Protein AF-A0A529LV99-F1 (afdb_monomer_lite)

pLDDT: mean 89.84, std 10.21, range [54.5, 98.38]

Foldseek 3Di:
DDPDDKDKDKDFDDPVCLVVQLVVCPDPVNVVPDDRSVVVSVVSVVQSPDPFKGWIFIDINNHTDDIDIDGDQCVDPPRPCVVPDDDD

Structure (mmCIF, N/CA/C/O backbone):
data_AF-A0A529LV99-F1
#
_entry.id   AF-A0A529LV99-F1
#
loop_
_atom_site.group_PDB
_atom_site.id
_atom_site.type_symbol
_atom_site.label_atom_id
_atom_site.label_alt_id
_atom_site.label_comp_id
_atom_site.label_asym_id
_atom_site.label_entity_id
_atom_site.label_seq_id
_atom_site.pdbx_PDB_ins_code
_atom_site.Cartn_x
_atom_site.Cartn_y
_atom_site.Cartn_z
_atom_site.occupancy
_atom_site.B_iso_or_equiv
_atom_site.auth_seq_id
_atom_site.auth_comp_id
_atom_site.auth_asym_id
_atom_site.auth_atom_id
_atom_site.pdbx_PDB_model_num
ATOM 1 N N . MET A 1 1 ? -24.464 -9.547 26.155 1.00 54.50 1 MET A N 1
ATOM 2 C CA . MET A 1 1 ? -23.643 -8.641 25.328 1.00 54.50 1 MET A CA 1
ATOM 3 C C . MET A 1 1 ? -23.474 -9.314 23.982 1.00 54.50 1 MET A C 1
ATOM 5 O O . MET A 1 1 ? -23.148 -10.492 23.981 1.00 54.50 1 MET A O 1
ATOM 9 N N . VAL A 1 2 ? -23.795 -8.639 22.879 1.00 59.91 2 VAL A N 1
ATOM 10 C CA . VAL A 1 2 ? -23.545 -9.181 21.536 1.00 59.91 2 VAL A CA 1
ATOM 11 C C . VAL A 1 2 ? -22.102 -8.831 21.194 1.00 59.91 2 VAL A C 1
ATOM 13 O O . VAL A 1 2 ? -21.745 -7.655 21.208 1.00 59.91 2 VAL A O 1
ATOM 16 N N . THR A 1 3 ? -21.258 -9.830 20.967 1.00 68.50 3 THR A N 1
ATOM 17 C CA . THR A 1 3 ? -19.920 -9.626 20.409 1.00 68.50 3 THR A CA 1
ATOM 18 C C . THR A 1 3 ? -20.104 -9.162 18.967 1.00 68.50 3 THR A C 1
ATOM 20 O O . THR A 1 3 ? -20.626 -9.909 18.144 1.00 68.50 3 THR A O 1
ATOM 23 N N . GLN A 1 4 ? -19.748 -7.914 18.669 1.00 74.06 4 GLN A N 1
ATOM 24 C CA . GLN A 1 4 ? -19.679 -7.438 17.288 1.00 74.06 4 GLN A CA 1
ATOM 25 C C . GLN A 1 4 ? -18.521 -8.177 16.607 1.00 74.06 4 GLN A C 1
ATOM 27 O O . GLN A 1 4 ? -17.383 -8.097 17.070 1.00 74.06 4 GLN A O 1
ATOM 32 N N . GLN A 1 5 ? -18.820 -8.940 15.557 1.00 81.88 5 GLN A N 1
ATOM 33 C CA . GLN A 1 5 ? -17.811 -9.609 14.742 1.00 81.88 5 GLN A CA 1
ATOM 34 C C . GLN A 1 5 ? -17.341 -8.610 13.680 1.00 81.88 5 GLN A C 1
ATOM 36 O O . GLN A 1 5 ? -18.125 -8.244 12.809 1.00 81.88 5 GLN A O 1
ATOM 41 N N . HIS A 1 6 ? -16.096 -8.155 13.782 1.00 89.19 6 HIS A N 1
ATOM 42 C CA . HIS A 1 6 ? -15.463 -7.333 12.753 1.00 89.19 6 HIS A CA 1
ATOM 43 C C . HIS A 1 6 ? -14.793 -8.231 11.706 1.00 89.19 6 HIS A C 1
ATOM 45 O O . HIS A 1 6 ? -14.217 -9.259 12.079 1.00 89.19 6 HIS A O 1
ATOM 51 N N . SER A 1 7 ? -14.858 -7.862 10.424 1.00 95.06 7 SER A N 1
ATOM 52 C CA . SER A 1 7 ? -14.169 -8.581 9.341 1.00 95.06 7 SER A CA 1
ATOM 53 C C . SER A 1 7 ? -13.027 -7.758 8.759 1.00 95.06 7 SER A C 1
ATOM 55 O O . SER A 1 7 ? -13.166 -6.555 8.535 1.00 95.06 7 SER A O 1
ATOM 57 N N . TYR A 1 8 ? -11.902 -8.430 8.516 1.00 97.12 8 TYR A N 1
ATOM 58 C CA . TYR A 1 8 ? -10.814 -7.897 7.708 1.00 97.12 8 TYR A CA 1
ATOM 59 C C . TYR A 1 8 ? -10.891 -8.483 6.307 1.00 97.12 8 TYR A C 1
ATOM 61 O O . TYR A 1 8 ? -11.042 -9.696 6.162 1.00 97.12 8 TYR A O 1
ATOM 69 N N . ASP A 1 9 ? -10.718 -7.624 5.312 1.00 97.19 9 ASP A N 1
ATOM 70 C CA . ASP A 1 9 ? -10.647 -7.996 3.906 1.00 97.19 9 ASP A CA 1
ATOM 71 C C . ASP A 1 9 ? -9.386 -7.392 3.280 1.00 97.19 9 ASP A C 1
ATOM 73 O O . ASP A 1 9 ? -8.938 -6.308 3.659 1.00 97.19 9 ASP A O 1
ATOM 77 N N . PHE A 1 10 ? -8.802 -8.110 2.324 1.00 97.56 10 PHE A N 1
ATOM 78 C CA . PHE A 1 10 ? -7.613 -7.694 1.584 1.00 97.56 10 PHE A CA 1
ATOM 79 C C . PHE A 1 10 ? -7.954 -7.752 0.107 1.00 97.56 10 PHE A C 1
ATOM 81 O O . PHE A 1 10 ? -8.417 -8.783 -0.385 1.00 97.56 10 PHE A O 1
ATOM 88 N N . ARG A 1 11 ? -7.754 -6.645 -0.602 1.00 96.75 11 ARG A N 1
ATOM 89 C CA . ARG A 1 11 ? -8.026 -6.581 -2.039 1.00 96.75 11 ARG A CA 1
ATOM 90 C C . ARG A 1 11 ? -6.917 -5.847 -2.780 1.00 96.75 11 ARG A C 1
ATOM 92 O O . ARG A 1 11 ? -6.321 -4.944 -2.191 1.00 96.75 11 ARG A O 1
ATOM 99 N N . PRO A 1 12 ? -6.697 -6.153 -4.069 1.00 96.88 12 PRO A N 1
ATOM 100 C CA . PRO A 1 12 ? -5.779 -5.388 -4.898 1.00 96.88 12 PRO A CA 1
ATOM 101 C C . PRO A 1 12 ? -6.091 -3.889 -4.867 1.00 96.88 12 PRO A C 1
ATOM 103 O O . PRO A 1 12 ? -7.261 -3.473 -4.866 1.00 96.88 12 PRO A O 1
ATOM 106 N N . VAL A 1 13 ? -5.033 -3.079 -4.844 1.00 97.69 13 VAL A N 1
ATOM 107 C CA . VAL A 1 13 ? -5.130 -1.636 -5.075 1.00 97.69 13 VAL A CA 1
ATOM 108 C C . VAL A 1 13 ? -5.689 -1.385 -6.469 1.00 97.69 13 VAL A C 1
ATOM 110 O O . VAL A 1 13 ? -5.353 -2.060 -7.439 1.00 97.69 13 VAL A O 1
ATOM 113 N N . THR A 1 14 ? -6.542 -0.373 -6.575 1.00 96.69 14 THR A N 1
ATOM 114 C CA . THR A 1 14 ? -7.013 0.152 -7.853 1.00 96.69 14 THR A CA 1
ATOM 115 C C . THR A 1 14 ? -6.623 1.619 -7.992 1.00 96.69 14 THR A C 1
ATOM 117 O O . THR A 1 14 ? -6.364 2.308 -7.008 1.00 96.69 14 THR A O 1
ATOM 120 N N . GLU A 1 15 ? -6.694 2.152 -9.212 1.00 96.75 15 GLU A N 1
ATOM 121 C CA . GLU A 1 15 ? -6.494 3.586 -9.489 1.00 96.75 15 GLU A CA 1
ATOM 122 C C . GLU A 1 15 ? -7.331 4.507 -8.590 1.00 96.75 15 GLU A C 1
ATOM 124 O O . GLU A 1 15 ? -6.929 5.622 -8.261 1.00 96.75 15 GLU A O 1
ATOM 129 N N . LYS A 1 16 ? -8.514 4.039 -8.173 1.00 97.38 16 LYS A N 1
ATOM 130 C CA . LYS A 1 16 ? -9.437 4.802 -7.325 1.00 97.38 16 LYS A CA 1
ATOM 131 C C . LYS A 1 16 ? -8.934 4.954 -5.891 1.00 97.38 16 LYS A C 1
ATOM 133 O O . LYS A 1 16 ? -9.385 5.863 -5.198 1.00 97.38 16 LYS A O 1
ATOM 138 N N . ASP A 1 17 ? -8.027 4.085 -5.455 1.00 98.06 17 ASP A N 1
ATOM 139 C CA . ASP A 1 17 ? -7.459 4.095 -4.110 1.00 98.06 17 ASP A CA 1
ATOM 140 C C . ASP A 1 17 ? -6.236 5.017 -4.008 1.00 98.06 17 ASP A C 1
ATOM 142 O O . ASP A 1 17 ? -5.932 5.510 -2.924 1.00 98.06 17 ASP A O 1
ATOM 146 N N . LEU A 1 18 ? -5.562 5.326 -5.122 1.00 97.38 18 LEU A N 1
ATOM 147 C CA . LEU A 1 18 ? -4.339 6.139 -5.115 1.00 97.38 18 LEU A CA 1
ATOM 148 C C . LEU A 1 18 ? -4.522 7.523 -4.464 1.00 97.38 18 LEU A C 1
ATOM 150 O O . LEU A 1 18 ? -3.678 7.897 -3.651 1.00 97.38 18 LEU A O 1
ATOM 154 N N . PRO A 1 19 ? -5.620 8.278 -4.693 1.00 97.81 19 PRO A N 1
ATOM 155 C CA . PRO A 1 19 ? -5.841 9.531 -3.970 1.00 97.81 19 PRO A CA 1
ATOM 156 C C . PRO A 1 19 ? -5.971 9.349 -2.451 1.00 97.81 19 PRO A C 1
ATOM 158 O O . PRO A 1 19 ? -5.575 10.233 -1.690 1.00 97.81 19 PRO A O 1
ATOM 161 N N . LEU A 1 20 ? -6.525 8.218 -1.997 1.00 98.12 20 LEU A N 1
ATOM 162 C CA . LEU A 1 20 ? -6.640 7.895 -0.576 1.00 98.12 20 LEU A CA 1
ATOM 163 C C . LEU A 1 20 ? -5.270 7.556 0.020 1.00 98.12 20 LEU A C 1
ATOM 165 O O . LEU A 1 20 ? -4.917 8.102 1.063 1.00 98.12 20 LEU A O 1
ATOM 169 N N . ILE A 1 21 ? -4.479 6.7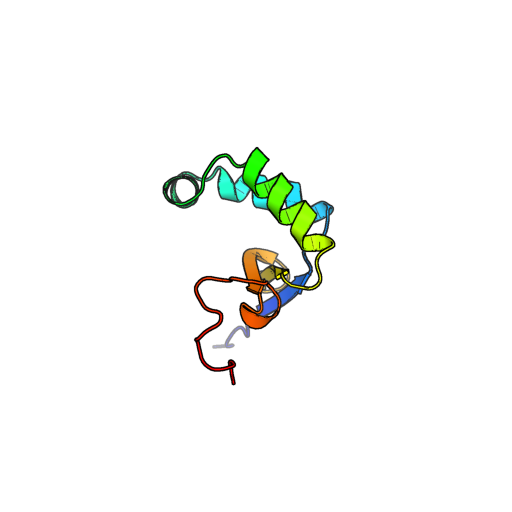29 -0.665 1.00 97.94 21 ILE A N 1
ATOM 170 C CA . ILE A 1 21 ? -3.119 6.384 -0.233 1.00 97.94 21 ILE A CA 1
ATOM 171 C C . ILE A 1 21 ? -2.248 7.645 -0.177 1.00 97.94 21 ILE A C 1
ATOM 173 O O . ILE A 1 21 ? -1.588 7.898 0.827 1.00 97.94 21 ILE A O 1
ATOM 177 N N . ALA A 1 22 ? -2.331 8.512 -1.190 1.00 97.62 22 ALA A N 1
ATOM 178 C CA . ALA A 1 22 ? -1.588 9.769 -1.227 1.00 97.62 22 ALA A CA 1
ATOM 179 C C . ALA A 1 22 ? -1.978 10.713 -0.080 1.00 97.62 22 ALA A C 1
ATOM 181 O O . ALA A 1 22 ? -1.185 11.554 0.345 1.00 97.62 22 ALA A O 1
ATOM 182 N N . ARG A 1 23 ? -3.219 10.626 0.412 1.00 97.81 23 ARG A N 1
ATOM 183 C CA . ARG A 1 23 ? -3.638 11.352 1.612 1.00 97.81 23 ARG A CA 1
ATOM 184 C C . ARG A 1 23 ? -2.984 10.762 2.859 1.00 97.81 23 ARG A C 1
ATOM 186 O O . ARG A 1 23 ? -2.481 11.537 3.662 1.00 97.81 23 ARG A O 1
ATOM 193 N N . TRP A 1 24 ? -2.971 9.438 3.014 1.00 98.12 24 TRP A N 1
ATOM 194 C CA . TRP A 1 24 ? -2.320 8.781 4.153 1.00 98.12 24 TRP A CA 1
ATOM 195 C C . TRP A 1 24 ? -0.821 9.060 4.213 1.00 98.12 24 TRP A C 1
ATOM 197 O O . TRP A 1 24 ? -0.327 9.406 5.277 1.00 98.12 24 TRP A O 1
ATOM 207 N N . LEU A 1 25 ? -0.120 9.012 3.077 1.00 97.88 25 LEU A N 1
ATOM 208 C CA . LEU A 1 25 ? 1.310 9.335 2.993 1.00 97.88 25 LEU A CA 1
ATOM 209 C C . LEU A 1 25 ? 1.635 10.768 3.444 1.00 97.88 25 LEU A C 1
ATOM 211 O O . LEU A 1 25 ? 2.742 11.042 3.887 1.00 97.88 25 LEU A O 1
ATOM 215 N N . ARG A 1 26 ? 0.664 11.688 3.373 1.00 97.38 26 ARG A N 1
ATOM 216 C CA . ARG A 1 26 ? 0.805 13.076 3.846 1.00 97.38 26 ARG A CA 1
ATOM 217 C C . ARG A 1 26 ? 0.449 13.260 5.323 1.00 97.38 26 ARG A C 1
ATOM 219 O O . ARG A 1 26 ? 0.626 14.359 5.847 1.00 97.38 26 ARG A O 1
ATOM 226 N N . GLU A 1 27 ? -0.076 12.239 6.000 1.00 97.75 27 GLU A N 1
ATOM 227 C CA . GLU A 1 27 ? -0.345 12.325 7.435 1.00 97.75 27 GLU A CA 1
ATOM 228 C C . GLU A 1 27 ? 0.988 12.377 8.204 1.00 97.75 27 GLU A C 1
ATOM 230 O O . GLU A 1 27 ? 1.868 11.556 7.939 1.00 97.75 27 GLU A O 1
ATOM 235 N N . PRO A 1 28 ? 1.165 13.283 9.187 1.00 97.00 28 PRO A N 1
ATOM 236 C CA . PRO A 1 28 ? 2.468 13.512 9.821 1.00 97.00 28 PRO A CA 1
ATOM 237 C C . PRO A 1 28 ? 3.129 12.264 10.420 1.00 97.00 28 PRO A C 1
ATOM 239 O O . PRO A 1 28 ? 4.346 12.145 10.398 1.00 97.00 28 PRO A O 1
ATOM 242 N N . HIS A 1 29 ? 2.329 11.333 10.943 1.00 96.56 29 HIS A N 1
ATOM 243 C CA . HIS A 1 29 ? 2.816 10.094 11.556 1.00 96.56 29 HIS A CA 1
ATOM 244 C C . HIS A 1 29 ? 3.220 9.018 10.533 1.00 96.56 29 HIS A C 1
ATOM 246 O O . HIS A 1 29 ? 3.852 8.037 10.910 1.00 96.56 29 HIS A O 1
ATOM 252 N N . ILE A 1 30 ? 2.844 9.183 9.261 1.00 97.06 30 ILE A N 1
ATOM 253 C CA . ILE A 1 30 ? 3.265 8.324 8.146 1.00 97.06 30 ILE A CA 1
ATOM 254 C C . ILE A 1 30 ? 4.441 8.971 7.413 1.00 97.06 30 ILE A C 1
ATOM 256 O O . ILE A 1 30 ? 5.440 8.302 7.166 1.00 97.06 30 ILE A O 1
ATOM 260 N N . ALA A 1 31 ? 4.362 10.279 7.153 1.00 95.94 31 ALA A N 1
ATOM 261 C CA . ALA A 1 31 ? 5.399 11.062 6.478 1.00 95.94 31 ALA A CA 1
ATOM 262 C C . ALA A 1 31 ? 6.747 11.101 7.228 1.00 95.94 31 ALA A C 1
ATOM 264 O O . ALA A 1 31 ? 7.758 11.484 6.657 1.00 95.94 31 ALA A O 1
ATOM 265 N N . GLU A 1 32 ? 6.781 10.722 8.510 1.00 96.81 32 GLU A N 1
ATOM 266 C CA . GLU A 1 32 ? 8.035 10.516 9.250 1.00 96.81 32 GLU A CA 1
ATOM 267 C C . GLU A 1 32 ? 8.857 9.333 8.704 1.00 96.81 32 GLU A C 1
ATOM 269 O O . GLU A 1 32 ? 10.079 9.320 8.841 1.00 96.81 32 GLU A O 1
ATOM 274 N N . TRP A 1 33 ? 8.195 8.352 8.082 1.00 95.75 33 TRP A N 1
ATOM 275 C CA . TRP A 1 33 ? 8.789 7.077 7.662 1.00 95.75 33 TRP A CA 1
ATOM 276 C C . TRP A 1 33 ? 8.848 6.884 6.147 1.00 95.75 33 TRP A C 1
ATOM 278 O O . TRP A 1 33 ? 9.520 5.964 5.689 1.00 95.75 33 TRP A O 1
ATOM 288 N N . TRP A 1 34 ? 8.125 7.707 5.391 1.00 94.12 34 TRP A N 1
ATOM 289 C CA . TRP A 1 34 ? 8.003 7.616 3.938 1.00 94.12 34 TRP A CA 1
ATOM 290 C C . TRP A 1 34 ? 8.563 8.874 3.275 1.00 94.12 34 TRP A C 1
ATOM 292 O O . TRP A 1 34 ? 8.546 9.956 3.864 1.00 94.12 34 TRP A O 1
ATOM 302 N N . ASP A 1 35 ? 9.045 8.715 2.045 1.00 90.19 35 ASP A N 1
ATOM 303 C CA . ASP A 1 35 ? 9.556 9.805 1.215 1.00 90.19 35 ASP A CA 1
ATOM 304 C C . ASP A 1 35 ? 8.406 10.641 0.601 1.00 90.19 35 ASP A C 1
ATOM 306 O O . ASP A 1 35 ? 7.273 10.672 1.091 1.00 90.19 35 ASP A O 1
ATOM 310 N N . ASP A 1 36 ? 8.706 11.380 -0.470 1.00 93.94 36 ASP A N 1
ATOM 311 C CA . ASP A 1 36 ? 7.745 12.204 -1.195 1.00 93.94 36 ASP A CA 1
ATOM 312 C C . ASP A 1 36 ? 6.507 11.396 -1.650 1.00 93.94 36 ASP A C 1
ATOM 314 O O . ASP A 1 36 ? 6.639 10.451 -2.431 1.00 93.94 36 ASP A O 1
ATOM 318 N N . PRO A 1 37 ? 5.284 11.787 -1.242 1.00 94.00 37 PRO A N 1
ATOM 319 C CA . PRO A 1 37 ? 4.070 11.045 -1.568 1.00 94.00 37 PRO A CA 1
ATOM 320 C C . PRO A 1 37 ? 3.801 10.868 -3.063 1.00 94.00 37 PRO A C 1
ATOM 322 O O . PRO A 1 37 ? 3.151 9.898 -3.443 1.00 94.00 37 PRO A O 1
ATOM 325 N N . ASP A 1 38 ? 4.236 11.800 -3.915 1.00 94.50 38 ASP A N 1
ATOM 326 C CA . ASP A 1 38 ? 3.982 11.704 -5.352 1.00 94.50 38 ASP A CA 1
ATOM 327 C C . ASP A 1 38 ? 4.939 10.691 -6.005 1.00 94.50 38 ASP A C 1
ATOM 329 O O . ASP A 1 38 ? 4.512 9.942 -6.889 1.00 94.50 38 ASP A O 1
ATOM 333 N N . LYS A 1 39 ? 6.188 10.597 -5.521 1.00 95.44 39 LYS A N 1
ATOM 334 C CA . LYS A 1 39 ? 7.126 9.519 -5.879 1.00 95.44 39 LYS A CA 1
ATOM 335 C C . LYS A 1 39 ? 6.573 8.149 -5.485 1.00 95.44 39 LYS A C 1
ATOM 337 O O . LYS A 1 39 ? 6.482 7.266 -6.332 1.00 95.44 39 LYS A O 1
ATOM 342 N N . GLU A 1 40 ? 6.137 7.999 -4.239 1.00 95.31 40 GLU A N 1
ATOM 343 C CA . GLU A 1 40 ? 5.605 6.729 -3.732 1.00 95.31 40 GLU A CA 1
ATOM 344 C C . GLU A 1 40 ? 4.362 6.281 -4.514 1.00 95.31 40 GLU A C 1
ATOM 346 O O . GLU A 1 40 ? 4.232 5.122 -4.890 1.00 95.31 40 GLU A O 1
ATOM 351 N N . ILE A 1 41 ? 3.458 7.201 -4.863 1.00 96.75 41 ILE A N 1
ATOM 352 C CA . ILE A 1 41 ? 2.282 6.871 -5.685 1.00 96.75 41 ILE A CA 1
ATOM 353 C C . ILE A 1 41 ? 2.661 6.423 -7.101 1.00 96.75 41 ILE A C 1
ATOM 355 O O . ILE A 1 41 ? 1.956 5.589 -7.677 1.00 96.75 41 ILE A O 1
ATOM 359 N N . ALA A 1 42 ? 3.743 6.957 -7.673 1.00 94.81 42 ALA A N 1
ATOM 360 C CA . ALA A 1 42 ? 4.252 6.488 -8.957 1.00 94.81 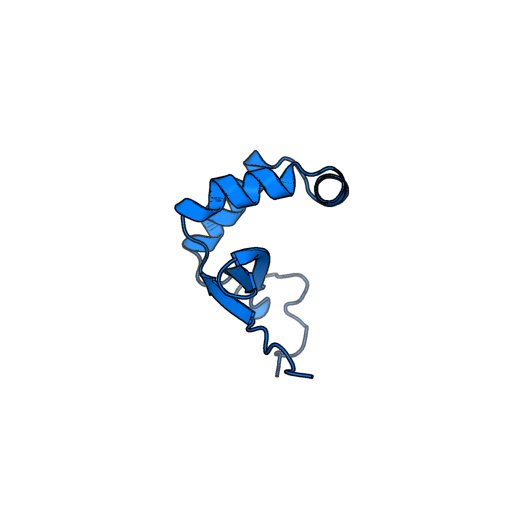42 ALA A CA 1
ATOM 361 C C . ALA A 1 42 ? 4.790 5.051 -8.852 1.00 94.81 42 ALA A C 1
ATOM 363 O O . ALA A 1 42 ? 4.422 4.219 -9.677 1.00 94.81 42 ALA A O 1
ATOM 364 N N . GLU A 1 43 ? 5.549 4.729 -7.802 1.00 93.12 43 GLU A N 1
ATOM 365 C CA . GLU A 1 43 ? 6.055 3.368 -7.560 1.00 93.12 43 GLU A CA 1
ATOM 366 C C . GLU A 1 43 ? 4.912 2.368 -7.316 1.00 93.12 43 GLU A C 1
ATOM 368 O O . GLU A 1 43 ? 4.873 1.291 -7.906 1.00 93.12 43 GLU A O 1
ATOM 373 N N . ILE A 1 44 ? 3.902 2.737 -6.519 1.00 94.06 44 ILE A N 1
ATOM 374 C CA . ILE A 1 44 ? 2.714 1.894 -6.298 1.00 94.06 44 ILE A CA 1
ATOM 375 C C . ILE A 1 44 ? 1.999 1.595 -7.619 1.00 94.06 44 ILE A C 1
ATOM 377 O O . ILE A 1 44 ? 1.546 0.472 -7.832 1.00 94.06 44 ILE A O 1
ATOM 381 N N . ARG A 1 45 ? 1.898 2.586 -8.510 1.00 93.94 45 ARG A N 1
ATOM 382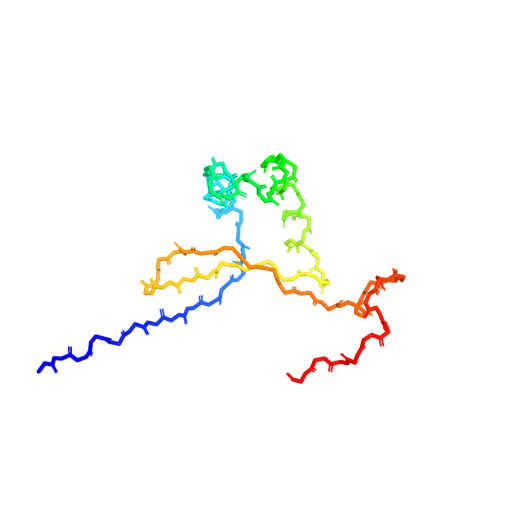 C CA . ARG A 1 45 ? 1.291 2.420 -9.835 1.00 93.94 45 ARG A CA 1
ATOM 383 C C . ARG A 1 45 ? 2.085 1.449 -10.707 1.00 93.94 45 ARG A C 1
ATOM 385 O O . ARG A 1 45 ? 1.465 0.655 -11.401 1.00 93.94 45 ARG A O 1
ATOM 392 N N . GLU A 1 46 ? 3.413 1.482 -10.657 1.00 91.62 46 GLU A N 1
ATOM 393 C CA . GLU A 1 46 ? 4.256 0.509 -11.364 1.00 91.62 46 GLU A CA 1
ATOM 394 C C . GLU A 1 46 ? 4.050 -0.911 -10.816 1.00 91.62 46 GLU A C 1
ATOM 396 O O . GLU A 1 46 ? 3.888 -1.85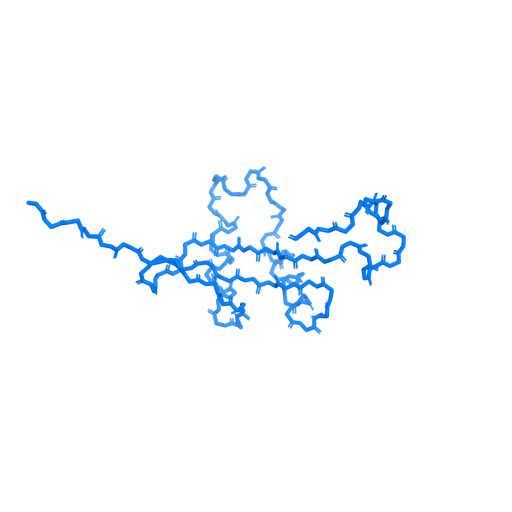8 -11.586 1.00 91.62 46 GLU A O 1
ATOM 401 N N . HIS A 1 47 ? 3.945 -1.059 -9.492 1.00 89.88 47 HIS A N 1
ATOM 402 C CA . HIS A 1 47 ? 3.674 -2.350 -8.856 1.00 89.88 47 HIS A CA 1
ATOM 403 C C . HIS A 1 47 ? 2.292 -2.923 -9.186 1.00 89.88 47 HIS A C 1
ATOM 405 O O . HIS A 1 47 ? 2.146 -4.139 -9.225 1.00 89.88 47 HIS A O 1
ATOM 411 N N . MET A 1 48 ? 1.283 -2.089 -9.460 1.00 90.50 48 MET A N 1
ATOM 412 C CA . MET A 1 48 ? -0.047 -2.576 -9.861 1.00 90.50 48 MET A CA 1
ATOM 413 C C . MET A 1 48 ? -0.022 -3.396 -11.161 1.00 90.50 48 MET A C 1
ATOM 415 O O . MET A 1 48 ? -0.891 -4.245 -11.348 1.00 90.50 48 MET A O 1
ATOM 419 N N . ASP A 1 49 ? 0.962 -3.154 -12.031 1.00 85.94 49 ASP A N 1
ATOM 420 C CA . ASP A 1 49 ? 1.168 -3.891 -13.282 1.00 85.94 49 ASP A CA 1
ATOM 421 C C . ASP A 1 49 ? 2.281 -4.960 -13.168 1.00 85.94 49 ASP A C 1
ATOM 423 O O . ASP A 1 49 ? 2.559 -5.675 -14.136 1.00 85.94 49 ASP A O 1
ATOM 427 N N . SER A 1 50 ? 2.926 -5.086 -12.000 1.00 81.56 50 SER A N 1
ATOM 428 C CA . SER A 1 50 ? 4.012 -6.041 -11.755 1.00 81.56 50 SER A CA 1
ATOM 429 C C . SER A 1 50 ? 3.492 -7.423 -11.351 1.00 81.56 50 SER A C 1
ATOM 431 O O . SER A 1 50 ? 2.418 -7.577 -10.775 1.00 81.56 50 SER A O 1
ATOM 433 N N . VAL A 1 51 ? 4.298 -8.453 -11.626 1.00 76.75 51 VAL A N 1
ATOM 434 C CA . VAL A 1 51 ? 4.091 -9.818 -11.113 1.00 76.75 51 VAL A CA 1
ATOM 435 C C . VAL A 1 51 ? 4.854 -10.090 -9.813 1.00 76.75 51 VAL A C 1
ATOM 437 O O . VAL A 1 51 ? 4.562 -11.085 -9.157 1.00 76.75 51 VAL A O 1
ATOM 440 N N . SER A 1 52 ? 5.836 -9.252 -9.455 1.00 80.25 52 SER A N 1
ATOM 441 C CA . SER A 1 52 ? 6.702 -9.460 -8.281 1.00 80.25 52 SER A CA 1
ATOM 442 C C . SER A 1 52 ? 6.142 -8.856 -6.994 1.00 80.25 52 SER A C 1
ATOM 444 O O . SER A 1 52 ? 6.455 -9.345 -5.909 1.00 80.25 52 SER A O 1
ATOM 446 N N . VAL A 1 53 ? 5.295 -7.829 -7.111 1.00 87.38 53 VAL A N 1
ATOM 447 C CA . VAL A 1 53 ? 4.732 -7.079 -5.984 1.00 87.38 53 VAL A CA 1
ATOM 448 C C . VAL A 1 53 ? 3.216 -7.026 -6.112 1.00 87.38 53 VAL A C 1
ATOM 450 O O . VAL A 1 53 ? 2.680 -6.612 -7.133 1.00 87.38 53 VAL A O 1
ATOM 453 N N . GLU A 1 54 ? 2.520 -7.398 -5.045 1.00 91.88 54 GLU A N 1
ATOM 454 C CA . GLU A 1 54 ? 1.077 -7.291 -4.895 1.00 91.88 54 GLU A CA 1
ATOM 455 C C . GLU A 1 54 ? 0.733 -6.119 -3.953 1.00 91.88 54 GLU A C 1
ATOM 457 O O . GLU A 1 54 ? 0.831 -6.242 -2.724 1.00 91.88 54 GLU A O 1
ATOM 462 N N . PRO A 1 55 ? 0.335 -4.954 -4.499 1.00 95.62 55 PRO A N 1
ATOM 463 C CA . PRO A 1 55 ? -0.171 -3.844 -3.704 1.00 95.62 55 PRO A CA 1
ATOM 464 C C . PRO A 1 55 ? -1.628 -4.095 -3.281 1.00 95.62 55 PRO A C 1
ATOM 466 O O . PRO A 1 55 ? -2.513 -4.316 -4.111 1.00 95.62 55 PRO A O 1
ATOM 469 N N . LEU A 1 56 ? -1.904 -3.982 -1.982 1.00 97.44 56 LEU A N 1
ATOM 470 C CA . LEU A 1 56 ? -3.187 -4.308 -1.358 1.00 97.44 56 LEU A CA 1
ATOM 471 C C . LEU A 1 56 ? -3.759 -3.136 -0.544 1.00 97.44 56 LEU A C 1
ATOM 473 O O . LEU A 1 56 ? -3.038 -2.402 0.135 1.00 97.44 56 LEU A O 1
ATOM 477 N N . ILE A 1 57 ? -5.087 -3.009 -0.557 1.00 98.38 57 ILE A N 1
ATOM 478 C CA . ILE A 1 57 ? -5.853 -2.280 0.459 1.00 98.38 57 ILE A CA 1
ATOM 479 C C . ILE A 1 57 ? -6.338 -3.275 1.507 1.00 98.38 57 ILE A C 1
ATOM 481 O O . ILE A 1 57 ? -6.963 -4.285 1.174 1.00 98.38 57 ILE A O 1
ATOM 485 N N . VAL A 1 58 ? -6.097 -2.942 2.773 1.00 98.31 58 VAL A N 1
ATOM 486 C CA . VAL A 1 58 ? -6.695 -3.627 3.920 1.00 98.31 58 VAL A CA 1
ATOM 487 C C . VAL A 1 58 ? -7.960 -2.882 4.325 1.00 98.31 58 VAL A C 1
ATOM 489 O O . VAL A 1 58 ? -7.924 -1.672 4.576 1.00 98.31 58 VAL A O 1
ATOM 492 N N . GLU A 1 59 ? -9.072 -3.600 4.418 1.00 98.38 59 GLU A N 1
ATOM 493 C CA . GLU A 1 59 ? -10.364 -3.072 4.839 1.00 98.38 59 GLU A CA 1
ATOM 494 C C . GLU A 1 59 ? -10.793 -3.674 6.181 1.00 98.38 59 GLU A C 1
ATOM 496 O O . GLU A 1 59 ? -10.538 -4.842 6.464 1.00 98.38 59 GLU A O 1
ATOM 501 N N . LEU A 1 60 ? -11.458 -2.865 7.008 1.00 97.81 60 LEU A N 1
ATOM 502 C CA . LEU A 1 60 ? -12.132 -3.285 8.234 1.00 97.81 60 LEU A CA 1
ATOM 503 C C . LEU A 1 60 ? -13.615 -2.941 8.119 1.00 97.81 60 LEU A C 1
ATOM 505 O O . LEU A 1 60 ? -13.984 -1.762 8.062 1.00 97.81 60 LEU A O 1
ATOM 509 N N . ASP A 1 61 ? -14.457 -3.970 8.073 1.00 96.00 61 ASP A N 1
ATOM 510 C CA . ASP A 1 61 ? -15.895 -3.858 7.798 1.00 96.00 61 ASP A CA 1
ATOM 511 C C . ASP A 1 61 ? -16.182 -3.047 6.516 1.00 96.00 61 ASP A C 1
ATOM 513 O O . ASP A 1 61 ? -17.014 -2.134 6.504 1.00 96.00 61 ASP A O 1
ATOM 517 N N . GLY A 1 62 ? -15.423 -3.319 5.448 1.00 95.44 62 GLY A N 1
ATOM 518 C CA . GLY A 1 62 ? -15.535 -2.635 4.153 1.00 95.44 62 GLY A CA 1
ATOM 519 C C . GLY A 1 62 ? -15.021 -1.190 4.128 1.00 95.44 62 GLY A C 1
ATOM 520 O O . GLY A 1 62 ? -15.265 -0.464 3.163 1.00 95.44 62 GLY A O 1
ATOM 521 N N . ARG A 1 63 ? -14.335 -0.728 5.183 1.00 97.06 63 ARG A N 1
ATOM 522 C CA . ARG A 1 63 ? -13.668 0.583 5.201 1.00 97.06 63 ARG A CA 1
ATOM 523 C C . ARG A 1 63 ? -12.165 0.407 5.010 1.00 97.06 63 ARG A C 1
ATOM 525 O O . ARG A 1 63 ? -11.563 -0.271 5.839 1.00 97.06 63 ARG A O 1
ATOM 532 N N . PRO A 1 64 ? -11.542 1.049 4.010 1.00 98.12 64 PRO A N 1
ATOM 533 C CA . PRO A 1 64 ? -10.090 1.054 3.865 1.00 98.12 64 PRO A CA 1
ATOM 534 C C . PRO A 1 64 ? -9.407 1.643 5.101 1.00 98.12 64 PRO A C 1
ATOM 536 O O . PRO A 1 64 ? -9.764 2.736 5.549 1.00 98.12 64 PRO A O 1
ATOM 539 N N . ILE A 1 65 ? -8.425 0.923 5.640 1.00 97.69 65 ILE A N 1
ATOM 540 C CA . ILE A 1 65 ? -7.679 1.325 6.840 1.00 97.69 65 ILE A CA 1
ATOM 541 C C . ILE A 1 65 ? -6.162 1.295 6.662 1.00 97.69 65 ILE A C 1
ATOM 543 O O . ILE A 1 65 ? -5.469 1.931 7.452 1.00 97.69 65 ILE A O 1
ATOM 547 N N . ALA A 1 66 ? -5.643 0.567 5.671 1.00 97.56 66 ALA A N 1
ATOM 548 C CA . ALA A 1 66 ? -4.210 0.494 5.426 1.00 97.56 66 ALA A CA 1
ATOM 549 C C . ALA A 1 66 ? -3.886 0.173 3.965 1.00 97.56 66 ALA A C 1
ATOM 551 O O . ALA A 1 66 ? -4.694 -0.411 3.238 1.00 97.56 66 ALA A O 1
AT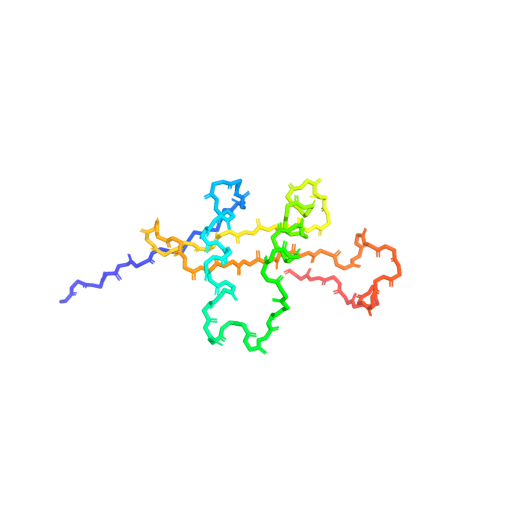OM 552 N N . TYR A 1 67 ? -2.664 0.536 3.590 1.00 97.75 67 TYR A N 1
ATOM 553 C CA . TYR A 1 67 ? -1.968 0.061 2.406 1.00 97.75 67 TYR A CA 1
ATOM 554 C C . TYR A 1 67 ? -0.946 -1.007 2.825 1.00 97.75 67 TYR A C 1
ATOM 556 O O . TYR A 1 67 ? -0.294 -0.854 3.859 1.00 97.75 67 TYR A O 1
ATOM 564 N N . LEU A 1 68 ? -0.827 -2.085 2.051 1.00 96.31 68 LEU A N 1
ATOM 565 C CA . LEU A 1 68 ? 0.103 -3.191 2.282 1.00 96.31 68 LEU A CA 1
ATOM 566 C C . LEU A 1 68 ? 0.742 -3.598 0.951 1.00 96.31 68 LEU A C 1
ATOM 568 O O . LEU A 1 68 ? 0.063 -3.626 -0.069 1.00 96.31 68 LEU A O 1
ATOM 572 N N . GLN A 1 69 ? 2.022 -3.955 0.970 1.00 93.12 69 GLN A N 1
ATOM 573 C CA . GLN A 1 69 ? 2.682 -4.635 -0.144 1.00 93.12 69 GLN A CA 1
ATOM 574 C C . GLN A 1 69 ? 3.065 -6.044 0.294 1.00 93.12 69 GLN A C 1
ATOM 576 O O . GLN A 1 69 ? 3.624 -6.229 1.376 1.00 93.12 69 GLN A O 1
ATOM 581 N N . SER A 1 70 ? 2.770 -7.027 -0.550 1.00 89.69 70 SER A N 1
ATOM 582 C CA . SER A 1 70 ? 3.367 -8.358 -0.475 1.00 89.69 70 SER A CA 1
ATOM 583 C C . SER A 1 70 ? 4.247 -8.541 -1.700 1.00 89.69 70 SER A C 1
ATOM 585 O O . SER A 1 70 ? 3.832 -8.194 -2.796 1.00 89.69 70 SER A O 1
ATOM 587 N N . TYR A 1 71 ? 5.465 -9.035 -1.534 1.00 85.69 71 TYR A N 1
ATOM 588 C CA . TYR A 1 71 ? 6.353 -9.309 -2.657 1.00 85.69 71 TYR A CA 1
ATOM 589 C C . TYR A 1 71 ? 7.160 -10.569 -2.381 1.00 85.69 71 TYR A C 1
ATOM 591 O O . TYR A 1 71 ? 7.404 -10.914 -1.220 1.00 85.69 71 TYR A O 1
ATOM 599 N N . ASP A 1 72 ? 7.554 -11.255 -3.451 1.00 82.69 72 ASP A N 1
ATOM 600 C CA . ASP A 1 72 ? 8.438 -12.413 -3.365 1.00 82.69 72 ASP A CA 1
ATOM 601 C C . ASP A 1 72 ? 9.873 -11.981 -3.714 1.00 82.69 72 ASP A C 1
ATOM 603 O O . ASP A 1 72 ? 10.154 -11.680 -4.879 1.00 82.69 72 ASP A O 1
ATOM 607 N N . PRO A 1 73 ? 10.799 -11.961 -2.736 1.00 80.31 73 PRO A N 1
ATOM 608 C CA . PRO A 1 73 ? 12.183 -11.559 -2.970 1.00 80.31 73 PRO A CA 1
ATOM 609 C C . PRO A 1 73 ? 12.931 -12.486 -3.941 1.00 80.31 73 PRO A C 1
ATOM 611 O O . PRO A 1 73 ? 14.015 -12.130 -4.387 1.00 80.31 73 PRO A O 1
ATOM 614 N N . HIS A 1 74 ? 12.399 -13.669 -4.266 1.00 79.94 74 HIS A N 1
ATOM 615 C CA . HIS A 1 74 ? 12.998 -14.592 -5.232 1.00 79.94 74 HIS A CA 1
ATOM 616 C C . HIS A 1 74 ? 12.586 -14.322 -6.686 1.00 79.94 74 HIS A C 1
ATOM 618 O O . HIS A 1 74 ? 13.136 -14.952 -7.590 1.00 79.94 74 HIS A O 1
ATOM 624 N N . LEU A 1 75 ? 11.623 -13.425 -6.926 1.00 78.50 75 LEU A N 1
ATOM 625 C CA . LEU A 1 75 ? 11.191 -13.045 -8.277 1.00 78.50 75 LEU A CA 1
ATOM 626 C C . LEU A 1 75 ? 12.008 -11.891 -8.871 1.00 78.50 75 LEU A C 1
ATOM 628 O O . LEU A 1 75 ? 11.853 -11.590 -10.055 1.00 78.50 75 LEU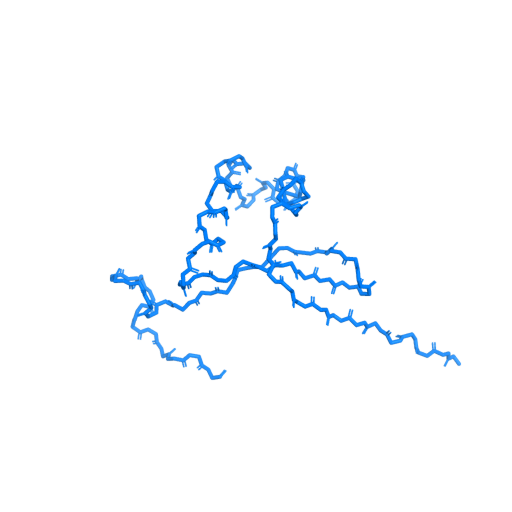 A O 1
ATOM 632 N N . GLU A 1 76 ? 12.881 -11.270 -8.078 1.00 72.06 76 GLU A N 1
ATOM 633 C CA . GLU A 1 76 ? 13.759 -10.183 -8.506 1.00 72.06 76 GLU A CA 1
ATOM 634 C C . GLU A 1 76 ? 15.226 -10.630 -8.491 1.00 72.06 76 GLU A C 1
ATOM 636 O O . GLU A 1 76 ? 15.734 -11.142 -7.490 1.00 72.06 76 GLU A O 1
ATOM 641 N N . ASP A 1 77 ? 15.917 -10.437 -9.619 1.00 71.38 77 ASP A N 1
ATOM 642 C CA . ASP A 1 77 ? 17.345 -10.737 -9.735 1.00 71.38 77 ASP A CA 1
ATOM 643 C C . ASP A 1 77 ? 18.160 -9.825 -8.795 1.00 71.38 77 ASP A C 1
ATOM 645 O O . ASP A 1 77 ? 17.896 -8.629 -8.685 1.00 71.38 77 ASP A O 1
ATOM 649 N N . ASP A 1 78 ? 19.169 -10.392 -8.125 1.00 76.62 78 ASP A N 1
ATOM 650 C CA . ASP A 1 78 ? 20.051 -9.700 -7.168 1.00 76.62 78 ASP A CA 1
ATOM 651 C C . ASP A 1 78 ? 19.339 -9.046 -5.959 1.00 76.62 78 ASP A C 1
ATOM 653 O O . ASP A 1 78 ? 19.902 -8.166 -5.298 1.00 76.62 78 ASP A O 1
ATOM 657 N N . HIS A 1 79 ? 18.127 -9.498 -5.608 1.00 77.56 79 HIS A N 1
ATOM 658 C CA . HIS A 1 79 ? 17.418 -8.977 -4.441 1.00 77.56 79 HIS A CA 1
ATOM 659 C C . HIS A 1 79 ? 18.213 -9.226 -3.135 1.00 77.56 79 HIS A C 1
ATOM 661 O O . HIS A 1 79 ? 18.679 -10.349 -2.904 1.00 77.56 79 HIS A O 1
ATOM 667 N N . PRO A 1 80 ? 18.334 -8.242 -2.215 1.00 82.25 80 PRO A N 1
ATOM 668 C CA . PRO A 1 80 ? 19.117 -8.381 -0.977 1.00 82.25 80 PRO A CA 1
ATOM 669 C C . PRO A 1 80 ? 18.702 -9.539 -0.060 1.00 82.25 80 PRO A C 1
ATOM 671 O O . PRO A 1 80 ? 19.473 -9.938 0.808 1.00 82.25 80 PRO A O 1
ATOM 674 N N . TYR A 1 81 ? 17.482 -10.051 -0.239 1.00 79.19 81 TYR A N 1
ATOM 675 C CA . TYR A 1 81 ? 16.918 -11.175 0.513 1.00 79.19 81 TYR A CA 1
ATOM 676 C C . TYR A 1 81 ? 16.751 -12.452 -0.320 1.00 79.19 81 TYR A C 1
ATOM 678 O O . TYR A 1 81 ? 16.052 -13.366 0.107 1.00 79.19 81 TYR A O 1
ATOM 686 N N . ALA A 1 82 ? 17.382 -12.547 -1.494 1.00 80.81 82 ALA A N 1
ATOM 687 C CA . ALA A 1 82 ? 17.290 -13.733 -2.348 1.00 80.81 82 ALA A CA 1
ATOM 688 C C . ALA A 1 82 ? 17.868 -15.008 -1.693 1.00 80.81 82 ALA A C 1
ATOM 690 O O . ALA A 1 82 ? 17.568 -16.117 -2.133 1.00 80.81 82 ALA A O 1
ATOM 691 N N . ASP A 1 83 ? 18.691 -14.863 -0.648 1.00 85.31 83 ASP A N 1
ATOM 692 C CA . ASP A 1 83 ? 19.278 -15.956 0.132 1.00 85.31 83 ASP A CA 1
ATOM 693 C C . ASP A 1 83 ? 18.390 -16.449 1.291 1.00 85.31 83 ASP A C 1
ATOM 695 O O . ASP A 1 83 ? 18.719 -17.449 1.937 1.00 85.31 83 ASP A O 1
ATOM 699 N N . GLN A 1 84 ? 17.277 -15.763 1.570 1.00 85.50 84 GLN A N 1
ATOM 700 C CA . GLN A 1 84 ? 16.349 -16.139 2.632 1.00 85.50 84 GLN A CA 1
ATOM 701 C C . GLN A 1 84 ? 15.539 -17.390 2.247 1.00 85.50 84 GLN A C 1
ATOM 703 O O . GLN A 1 84 ? 15.359 -17.683 1.068 1.00 85.50 84 GLN A O 1
ATOM 708 N N . PRO A 1 85 ? 15.068 -18.189 3.219 1.00 82.06 85 PRO A N 1
ATOM 709 C CA . PRO A 1 85 ? 14.217 -19.334 2.915 1.00 82.06 85 PRO A CA 1
ATOM 710 C C . PRO A 1 85 ? 12.850 -18.884 2.379 1.00 82.06 85 PRO A C 1
ATOM 712 O O . PRO A 1 85 ? 12.321 -17.862 2.815 1.00 82.06 85 PRO A O 1
ATOM 715 N N . PHE A 1 86 ? 12.236 -19.705 1.518 1.00 77.06 86 PHE A N 1
ATOM 716 C CA . PHE A 1 86 ? 10.852 -19.497 1.084 1.00 77.06 86 PHE A CA 1
ATOM 717 C C . PHE A 1 86 ? 9.903 -19.393 2.287 1.00 77.06 86 PHE A C 1
ATOM 719 O O . PHE A 1 86 ? 9.991 -20.182 3.236 1.00 77.06 86 PHE A O 1
ATOM 726 N N . GLY A 1 87 ? 8.982 -18.429 2.222 1.00 69.69 87 GLY A N 1
ATOM 727 C CA . GLY A 1 87 ? 7.889 -18.296 3.184 1.00 69.69 87 GLY A CA 1
ATOM 728 C C . GLY A 1 87 ? 6.983 -19.534 3.191 1.00 69.69 87 GLY A C 1
ATOM 729 O O . GLY A 1 87 ? 6.824 -20.199 2.167 1.00 69.69 87 GLY A O 1
ATOM 730 N N . THR A 1 88 ? 6.423 -19.863 4.359 1.00 56.94 88 THR A N 1
ATOM 731 C CA . THR A 1 88 ? 5.482 -20.986 4.560 1.00 56.94 88 THR A CA 1
ATOM 732 C C . THR A 1 88 ? 4.034 -20.598 4.338 1.00 56.94 88 THR A C 1
ATOM 734 O O . THR A 1 88 ? 3.677 -19.491 4.801 1.00 56.94 88 THR A O 1
#

Secondary structure (DSSP, 8-state):
-------EEEEE--TTTHHHHHHHHTSHHHHTTS--HHHHHHHHHHHHT-SSEEEEEEEETTEEEEEEEEE-TTSSTT-TTTTSPPP-

Radius of gyration: 15.61 Å; chains: 1; bounding box: 44×34×39 Å

Sequence (88 aa):
MVTQQHSYDFRPVTEKDLPLIARWLREPHIAEWWDDPDKEIAEIREHMDSVSVEPLIVELDGRPIAYLQSYDPHLEDDHPYADQPFGT